Protein AF-A0A8T3U0B7-F1 (afdb_monomer)

Structure (mmCIF, N/CA/C/O backbone):
data_AF-A0A8T3U0B7-F1
#
_entry.id   AF-A0A8T3U0B7-F1
#
loop_
_atom_site.group_PDB
_atom_site.id
_atom_site.type_symbol
_atom_site.label_atom_id
_atom_site.label_alt_id
_atom_site.label_comp_id
_atom_site.label_asym_id
_atom_site.label_entity_id
_atom_site.label_seq_id
_atom_site.pdbx_PDB_ins_code
_atom_site.Cartn_x
_atom_site.Cartn_y
_atom_site.Cartn_z
_atom_site.occupancy
_atom_site.B_iso_or_equiv
_atom_site.auth_seq_id
_atom_site.auth_comp_id
_atom_site.auth_asym_id
_atom_site.auth_atom_id
_atom_site.pdbx_PDB_model_num
ATOM 1 N N . ASP A 1 1 ? -45.257 -11.230 34.948 1.00 48.09 1 ASP A N 1
ATOM 2 C CA . ASP A 1 1 ? -44.405 -11.548 33.792 1.00 48.09 1 ASP A CA 1
ATOM 3 C C . ASP A 1 1 ? -43.518 -10.388 33.415 1.00 48.09 1 ASP A C 1
ATOM 5 O O . ASP A 1 1 ? -43.905 -9.529 32.634 1.00 48.09 1 ASP A O 1
ATOM 9 N N . GLY A 1 2 ? -42.341 -10.334 34.036 1.00 51.19 2 GLY A N 1
ATOM 10 C CA . GLY A 1 2 ? -41.264 -9.461 33.592 1.00 51.19 2 GLY A CA 1
ATOM 11 C C . GLY A 1 2 ? -40.446 -10.214 32.556 1.00 51.19 2 GLY A C 1
ATOM 12 O O . GLY A 1 2 ? -39.603 -11.024 32.925 1.00 51.19 2 GLY A O 1
ATOM 13 N N . ASN A 1 3 ? -40.722 -9.983 31.274 1.00 55.94 3 ASN A N 1
ATOM 14 C CA . ASN A 1 3 ? -39.775 -10.342 30.225 1.00 55.94 3 ASN A CA 1
ATOM 15 C C . ASN A 1 3 ? -38.647 -9.311 30.271 1.00 55.94 3 ASN A C 1
ATOM 17 O O . ASN A 1 3 ? -38.712 -8.281 29.600 1.00 55.94 3 ASN A O 1
ATOM 21 N N . ASP A 1 4 ? -37.653 -9.577 31.114 1.00 63.47 4 ASP A N 1
ATOM 22 C CA . ASP A 1 4 ? -36.378 -8.870 31.090 1.00 63.47 4 ASP A 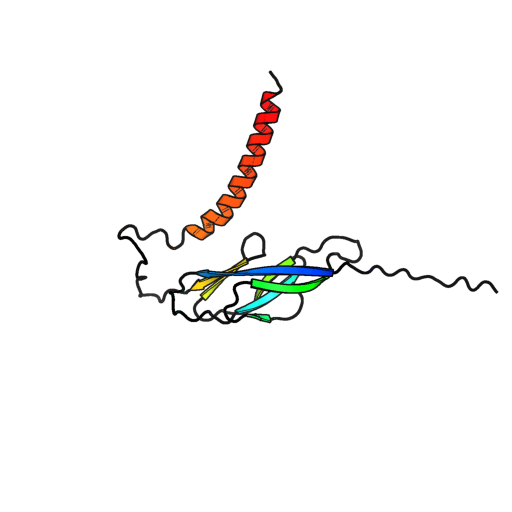CA 1
ATOM 23 C C . ASP A 1 4 ? -35.610 -9.409 29.878 1.00 63.47 4 ASP A C 1
ATOM 25 O O . ASP A 1 4 ? -34.916 -10.424 29.932 1.00 63.47 4 ASP A O 1
ATOM 29 N N . GLY A 1 5 ? -35.919 -8.831 28.715 1.00 64.19 5 GLY A N 1
ATOM 30 C CA . GLY A 1 5 ? -35.296 -9.196 27.454 1.00 64.19 5 GLY A CA 1
ATOM 31 C C . GLY A 1 5 ? -33.806 -8.894 27.524 1.00 64.19 5 GLY A C 1
ATOM 32 O O . GLY A 1 5 ? -33.415 -7.753 27.751 1.00 64.19 5 GLY A O 1
ATOM 33 N N . ASP A 1 6 ? -32.989 -9.920 27.329 1.00 69.12 6 ASP A N 1
ATOM 34 C CA . ASP A 1 6 ? -31.536 -9.814 27.302 1.00 69.12 6 ASP A CA 1
ATOM 35 C C . ASP A 1 6 ? -31.123 -8.957 26.087 1.00 69.12 6 ASP A C 1
ATOM 37 O O . ASP A 1 6 ? -31.199 -9.388 24.932 1.00 69.12 6 ASP A O 1
ATOM 41 N N . TYR A 1 7 ? -30.775 -7.689 26.319 1.00 71.06 7 TYR A N 1
ATOM 42 C CA . TYR A 1 7 ? -30.352 -6.780 25.254 1.00 71.06 7 TYR A CA 1
ATOM 43 C C . TYR A 1 7 ? -28.874 -7.019 24.932 1.00 71.06 7 TYR A C 1
ATOM 45 O O . TYR A 1 7 ? -27.983 -6.514 25.616 1.00 71.06 7 TYR A O 1
ATOM 53 N N . VAL A 1 8 ? -28.593 -7.742 23.845 1.00 74.56 8 VAL A N 1
ATOM 54 C CA . VAL A 1 8 ? -27.225 -7.883 23.324 1.00 74.56 8 VAL A CA 1
ATOM 55 C C . VAL A 1 8 ? -26.860 -6.643 22.506 1.00 74.56 8 VAL A C 1
ATOM 57 O O . VAL A 1 8 ? -27.232 -6.505 21.340 1.00 74.56 8 VAL A O 1
ATOM 60 N N . VAL A 1 9 ? -26.104 -5.724 23.106 1.00 77.56 9 VAL A N 1
ATOM 61 C CA . VAL A 1 9 ? -25.494 -4.602 22.379 1.00 77.56 9 VAL A CA 1
ATOM 62 C C . VAL A 1 9 ? -24.276 -5.121 21.616 1.00 77.56 9 VAL A C 1
ATOM 64 O O . VAL A 1 9 ? -23.287 -5.531 22.219 1.00 77.56 9 VAL A O 1
ATOM 67 N N . THR A 1 10 ? -24.338 -5.098 20.284 1.00 82.88 10 THR A N 1
ATOM 68 C CA . THR A 1 10 ? -23.206 -5.474 19.422 1.00 82.88 10 THR A CA 1
ATOM 69 C C . THR A 1 10 ? -22.511 -4.218 18.913 1.00 82.88 10 THR A C 1
ATOM 71 O O . THR A 1 10 ? -23.150 -3.334 18.342 1.00 82.88 10 THR A O 1
ATOM 74 N N . TYR A 1 11 ? -21.198 -4.132 19.111 1.00 87.56 11 TYR A N 1
ATOM 75 C CA . TYR A 1 11 ? -20.388 -3.053 18.555 1.00 87.56 11 TYR A CA 1
ATOM 76 C C . TYR A 1 11 ? -20.311 -3.149 17.024 1.00 87.56 11 TYR A C 1
ATOM 78 O O . TYR A 1 11 ? -20.084 -4.227 16.475 1.00 87.56 11 TYR A O 1
ATOM 86 N N . VAL A 1 12 ? -20.440 -2.011 16.335 1.00 91.38 12 VAL A N 1
ATOM 87 C CA . VAL A 1 12 ? -20.253 -1.899 14.880 1.00 91.38 12 VAL A CA 1
ATOM 88 C C . VAL A 1 12 ? -19.151 -0.884 14.604 1.00 91.38 12 VAL A C 1
ATOM 90 O O . VAL A 1 12 ? -19.270 0.286 14.971 1.00 91.38 12 VAL A O 1
ATOM 93 N N . SER A 1 13 ? -18.077 -1.319 13.941 1.00 94.31 13 SER A N 1
ATOM 94 C CA . SER A 1 13 ? -16.971 -0.424 13.596 1.00 94.31 13 SER A CA 1
ATOM 95 C C . SER A 1 13 ? -17.417 0.643 12.583 1.00 94.31 13 SER A C 1
ATOM 97 O O . SER A 1 13 ? -18.066 0.311 11.584 1.00 94.31 13 SER A O 1
ATOM 99 N N . PRO A 1 14 ? -17.050 1.926 12.778 1.00 95.81 14 PRO A N 1
ATOM 100 C CA . PRO A 1 14 ? -17.211 2.946 11.750 1.00 95.81 14 PRO A CA 1
ATOM 101 C C . PRO A 1 14 ? -16.474 2.554 10.469 1.00 95.81 14 PRO A C 1
ATOM 103 O O . PRO A 1 14 ? -15.368 2.017 10.522 1.00 95.81 14 PRO A O 1
ATOM 106 N N . LYS A 1 15 ? -17.049 2.886 9.313 1.00 97.38 15 LYS A N 1
ATOM 107 C CA . LYS A 1 15 ? -16.423 2.627 8.013 1.00 97.38 15 LYS A CA 1
ATOM 108 C C . LYS A 1 15 ? -15.574 3.809 7.551 1.00 97.38 15 LYS A C 1
ATOM 110 O O . LYS A 1 15 ? -15.914 4.963 7.813 1.00 97.38 15 LYS A O 1
ATOM 115 N N . ILE A 1 16 ? -14.478 3.518 6.858 1.00 96.94 16 ILE A N 1
ATOM 116 C CA . ILE A 1 16 ? -13.596 4.505 6.229 1.00 96.94 16 ILE A CA 1
ATOM 117 C C . ILE A 1 16 ? -13.260 4.099 4.793 1.00 96.94 16 ILE A C 1
ATOM 119 O O . ILE A 1 16 ? -13.411 2.938 4.411 1.00 96.94 16 ILE A O 1
ATOM 123 N N . ASP A 1 17 ? -12.735 5.062 4.043 1.00 97.56 17 ASP A N 1
ATOM 124 C CA . ASP A 1 17 ? -12.125 4.846 2.737 1.00 97.56 17 ASP A CA 1
ATOM 125 C C . ASP A 1 17 ? -10.605 5.013 2.870 1.00 97.56 17 ASP A C 1
ATOM 127 O O . ASP A 1 17 ? -10.126 6.008 3.422 1.00 97.56 17 ASP A O 1
ATOM 131 N N . ALA A 1 18 ? -9.840 4.033 2.387 1.00 94.25 18 ALA A N 1
ATOM 132 C CA . ALA A 1 18 ? -8.381 4.066 2.392 1.00 94.25 18 ALA A CA 1
ATOM 133 C C . ALA A 1 18 ? -7.841 4.262 0.974 1.00 94.25 18 ALA A C 1
ATOM 135 O O . ALA A 1 18 ? -8.045 3.426 0.092 1.00 94.25 18 ALA A O 1
ATOM 136 N N . THR A 1 19 ? -7.131 5.370 0.779 1.00 93.88 19 THR A N 1
ATOM 137 C CA . THR A 1 19 ? -6.592 5.793 -0.514 1.00 93.88 19 THR A CA 1
ATOM 138 C C . THR A 1 19 ? -5.113 5.437 -0.643 1.00 93.88 19 THR A C 1
ATOM 140 O O . THR A 1 19 ? -4.307 5.799 0.216 1.00 93.88 19 THR A O 1
ATOM 143 N N . PHE A 1 20 ? -4.754 4.780 -1.744 1.00 91.19 20 PHE A N 1
ATOM 144 C CA . PHE A 1 20 ? -3.398 4.339 -2.061 1.00 91.19 20 PHE A CA 1
ATOM 145 C C . PHE A 1 20 ? -2.943 4.895 -3.399 1.00 91.19 20 PHE A C 1
ATOM 147 O O . PHE A 1 20 ? -3.713 4.939 -4.355 1.00 91.19 20 PHE A O 1
ATOM 154 N N . LYS A 1 21 ? -1.673 5.287 -3.480 1.00 91.38 21 LYS A N 1
ATOM 155 C CA . LYS A 1 21 ? -1.090 5.880 -4.688 1.00 91.38 21 LYS A CA 1
ATOM 156 C C . LYS A 1 21 ? -0.272 4.864 -5.466 1.00 91.38 21 LYS A C 1
ATOM 158 O O . LYS A 1 21 ? 0.382 4.008 -4.876 1.00 91.38 21 LYS A O 1
ATOM 163 N N . LEU A 1 22 ? -0.254 5.015 -6.782 1.00 89.19 22 LEU A N 1
ATOM 164 C CA . LEU A 1 22 ? 0.615 4.289 -7.694 1.00 89.19 22 LEU A CA 1
ATOM 165 C C . LEU A 1 22 ? 1.528 5.291 -8.400 1.00 89.19 22 LEU A C 1
ATOM 167 O O . LEU A 1 22 ? 1.076 6.263 -9.005 1.00 89.19 22 LEU A O 1
ATOM 171 N N . VAL A 1 23 ? 2.832 5.057 -8.306 1.00 86.94 23 VAL A N 1
ATOM 172 C CA . VAL A 1 23 ? 3.865 5.882 -8.931 1.00 86.94 23 VAL A CA 1
ATOM 173 C C . VAL A 1 23 ? 4.616 5.028 -9.934 1.00 86.94 23 VAL A C 1
ATOM 175 O O . VAL A 1 23 ? 5.238 4.036 -9.563 1.00 86.94 23 VAL A O 1
ATOM 178 N N . TYR A 1 24 ? 4.598 5.448 -11.194 1.00 83.06 24 TYR A N 1
ATOM 179 C CA . TYR A 1 24 ? 5.296 4.765 -12.274 1.00 83.06 24 TYR A CA 1
ATOM 180 C C . TYR A 1 24 ? 6.571 5.526 -12.649 1.00 83.06 24 TYR A C 1
ATOM 182 O O . TYR A 1 24 ? 6.521 6.712 -12.976 1.00 83.06 24 TYR A O 1
ATOM 190 N N . GLN A 1 25 ? 7.716 4.852 -12.587 1.00 79.25 25 GLN A N 1
ATOM 191 C CA . GLN A 1 25 ? 9.045 5.414 -12.823 1.00 79.25 25 GLN A CA 1
ATOM 192 C C . GLN A 1 25 ? 9.694 4.783 -14.057 1.00 79.25 25 GLN A C 1
ATOM 194 O O . GLN A 1 25 ? 9.580 3.579 -14.292 1.00 79.25 25 GLN A O 1
ATOM 199 N N . GLY A 1 26 ? 10.425 5.595 -14.826 1.00 70.06 26 GLY A N 1
ATOM 200 C CA . GLY A 1 26 ? 11.119 5.135 -16.036 1.00 70.06 26 GLY A CA 1
ATOM 201 C C . GLY A 1 26 ? 10.207 4.918 -17.249 1.00 70.06 26 GLY A C 1
ATOM 202 O O . GLY A 1 26 ? 10.625 4.271 -18.204 1.00 70.06 26 GLY A O 1
ATOM 203 N N . ILE A 1 27 ? 8.983 5.448 -17.201 1.00 65.31 27 ILE A N 1
ATOM 204 C CA . ILE A 1 27 ? 8.012 5.469 -18.302 1.00 65.31 27 ILE A CA 1
ATOM 205 C C . ILE A 1 27 ? 8.227 6.757 -19.116 1.00 65.31 27 ILE A C 1
ATOM 207 O O . ILE A 1 27 ? 8.220 7.851 -18.548 1.00 65.31 27 ILE A O 1
ATOM 211 N N . GLY A 1 28 ? 8.457 6.631 -20.426 1.00 57.62 28 GLY A N 1
ATOM 212 C CA . GLY A 1 28 ? 8.440 7.735 -21.395 1.00 57.62 28 GLY A CA 1
ATOM 213 C C . GLY A 1 28 ? 7.014 8.099 -21.832 1.00 57.62 28 GLY A C 1
ATOM 214 O O . GLY A 1 28 ? 6.078 7.370 -21.538 1.00 57.62 28 GLY A O 1
ATOM 215 N N . GLY A 1 29 ? 6.832 9.224 -22.534 1.00 56.06 29 GLY A N 1
ATOM 216 C CA . GLY A 1 29 ? 5.502 9.797 -22.828 1.00 56.06 29 GLY A CA 1
ATOM 217 C C . GLY A 1 29 ? 4.453 8.823 -23.391 1.00 56.06 29 GLY A C 1
ATOM 218 O O . GLY A 1 29 ? 3.317 8.853 -22.925 1.00 56.06 29 GLY A O 1
ATOM 219 N N . ASP A 1 30 ? 4.854 7.931 -24.304 1.00 60.53 30 ASP A N 1
ATOM 220 C CA . ASP A 1 30 ? 3.965 6.961 -24.972 1.00 60.53 30 ASP A CA 1
ATOM 221 C C . ASP A 1 30 ? 4.075 5.526 -24.418 1.00 60.53 30 ASP A C 1
ATOM 223 O O . ASP A 1 30 ? 3.498 4.595 -24.977 1.00 60.53 30 ASP A O 1
ATOM 227 N N . ASP A 1 31 ? 4.829 5.305 -23.338 1.00 73.75 31 ASP A N 1
ATOM 228 C CA . ASP A 1 31 ? 4.969 3.966 -22.763 1.00 73.75 31 ASP A CA 1
ATOM 229 C C . ASP A 1 31 ? 3.654 3.514 -22.095 1.00 73.75 31 ASP A C 1
ATOM 231 O O . ASP A 1 31 ? 3.068 4.216 -21.261 1.00 73.75 31 ASP A O 1
ATOM 235 N N . GLU A 1 32 ? 3.223 2.290 -22.408 1.00 82.00 32 GLU A N 1
ATOM 236 C CA . GLU A 1 32 ? 2.065 1.669 -21.769 1.00 82.00 32 GLU A CA 1
ATOM 237 C C . GLU A 1 32 ? 2.360 1.363 -20.290 1.00 82.00 32 GLU A C 1
ATOM 239 O O . GLU A 1 32 ? 3.414 0.826 -19.922 1.00 82.00 32 GLU A O 1
ATOM 244 N N . LYS A 1 33 ? 1.410 1.717 -19.418 1.00 88.06 33 LYS A N 1
ATOM 245 C CA . LYS A 1 33 ? 1.502 1.410 -17.989 1.00 88.06 33 LYS A CA 1
ATOM 246 C C . LYS A 1 33 ? 1.174 -0.067 -17.753 1.00 88.06 33 LYS A C 1
ATOM 248 O O . LYS A 1 33 ? 0.267 -0.593 -18.392 1.00 88.06 33 LYS A O 1
ATOM 253 N N . PRO A 1 34 ? 1.873 -0.742 -16.826 1.00 90.25 34 PRO A N 1
ATOM 254 C CA . PRO A 1 34 ? 1.629 -2.150 -16.568 1.00 90.25 34 PRO A CA 1
ATOM 255 C C . PRO A 1 34 ? 0.291 -2.367 -15.856 1.00 90.25 34 PRO A C 1
ATOM 257 O O . PRO A 1 34 ? -0.168 -1.522 -15.082 1.00 90.25 34 PRO A O 1
ATOM 260 N N . LYS A 1 35 ? -0.268 -3.565 -16.037 1.00 94.62 35 LYS A N 1
ATOM 261 C CA . LYS A 1 35 ? -1.296 -4.104 -15.143 1.00 94.62 35 LYS A CA 1
ATOM 262 C C . LYS A 1 35 ? -0.649 -4.573 -13.848 1.00 94.62 35 LYS A C 1
ATOM 264 O O . LYS A 1 35 ? 0.376 -5.254 -13.872 1.00 94.62 35 LYS A O 1
ATOM 269 N N . VAL A 1 36 ? -1.259 -4.223 -12.725 1.00 95.62 36 VAL A N 1
ATOM 270 C CA . VAL A 1 36 ? -0.735 -4.488 -11.386 1.00 95.62 36 VAL A CA 1
ATOM 271 C C . VAL A 1 36 ? -1.852 -5.041 -10.529 1.00 95.62 36 VAL A C 1
ATOM 273 O O . VAL A 1 36 ? -2.907 -4.429 -10.400 1.00 95.62 36 VAL A O 1
ATOM 276 N N . ASN A 1 37 ? -1.609 -6.190 -9.914 1.00 97.69 37 ASN A N 1
ATOM 277 C CA . ASN A 1 37 ? -2.519 -6.756 -8.933 1.00 97.69 37 ASN A CA 1
ATOM 278 C C . ASN A 1 37 ? -2.123 -6.248 -7.549 1.00 97.69 37 ASN A C 1
ATOM 280 O O . ASN A 1 37 ? -0.982 -6.433 -7.126 1.00 97.69 37 ASN A O 1
ATOM 284 N N . ILE A 1 38 ? -3.051 -5.611 -6.846 1.00 97.50 38 ILE A N 1
ATOM 285 C CA . ILE A 1 38 ? -2.848 -5.097 -5.493 1.00 97.50 38 ILE A CA 1
ATOM 286 C C . ILE A 1 38 ? -3.847 -5.717 -4.525 1.00 97.50 38 ILE A C 1
ATOM 288 O O . ILE A 1 38 ? -4.945 -6.117 -4.910 1.00 97.50 38 ILE A O 1
ATOM 292 N N . ARG A 1 39 ? -3.476 -5.773 -3.248 1.00 98.00 39 ARG A N 1
ATOM 293 C CA . ARG A 1 39 ? -4.367 -6.201 -2.168 1.00 98.00 39 ARG A CA 1
ATOM 294 C C . ARG A 1 39 ? -4.187 -5.311 -0.946 1.00 98.00 39 ARG A C 1
ATOM 296 O O . ARG A 1 39 ? -3.084 -4.845 -0.654 1.00 98.00 39 ARG A O 1
ATOM 303 N N . LEU A 1 40 ? -5.285 -5.067 -0.239 1.00 97.94 40 LEU A N 1
ATOM 304 C CA . LEU A 1 40 ? -5.267 -4.349 1.028 1.00 97.94 40 LEU A CA 1
ATOM 305 C C . LEU A 1 40 ? -4.594 -5.224 2.094 1.00 97.94 40 LEU A C 1
ATOM 307 O O . LEU A 1 40 ? -4.774 -6.437 2.149 1.00 97.94 40 LEU A O 1
ATOM 311 N N . THR A 1 41 ? -3.819 -4.611 2.974 1.00 97.31 41 THR A N 1
ATOM 312 C CA . THR A 1 41 ? -3.302 -5.270 4.173 1.00 97.31 41 THR A CA 1
ATOM 313 C C . THR A 1 41 ? -3.886 -4.598 5.401 1.00 97.31 41 THR A C 1
ATOM 315 O O . THR A 1 41 ? -4.024 -3.376 5.451 1.00 97.31 41 THR A O 1
ATOM 318 N N . ARG A 1 42 ? -4.241 -5.398 6.403 1.00 97.44 42 ARG A N 1
ATOM 319 C CA . ARG A 1 42 ? -4.769 -4.958 7.692 1.00 97.44 42 ARG A CA 1
ATOM 320 C C . ARG A 1 42 ? -3.860 -5.490 8.788 1.00 97.44 42 ARG A C 1
ATOM 322 O O . ARG A 1 42 ? -3.672 -6.694 8.919 1.00 97.44 42 ARG A O 1
ATOM 329 N N . ASN A 1 43 ? -3.275 -4.586 9.567 1.00 95.50 43 ASN A N 1
ATOM 330 C CA . ASN A 1 43 ? -2.258 -4.879 10.579 1.00 95.50 43 ASN A CA 1
ATOM 331 C C . ASN A 1 43 ? -1.058 -5.676 10.030 1.00 95.50 43 ASN A C 1
ATOM 333 O O . ASN A 1 43 ? -0.486 -6.504 10.731 1.00 95.50 43 ASN A O 1
ATOM 337 N N . GLY A 1 44 ? -0.675 -5.413 8.776 1.00 92.62 44 GLY A N 1
ATOM 338 C CA . GLY A 1 44 ? 0.440 -6.091 8.105 1.00 92.62 44 GLY A CA 1
ATOM 339 C C . GLY A 1 44 ? 0.114 -7.481 7.553 1.00 92.62 44 GLY A C 1
ATOM 340 O O . GLY A 1 44 ? 1.011 -8.141 7.044 1.00 92.62 44 GLY A O 1
ATOM 341 N N . LEU A 1 45 ? -1.143 -7.921 7.635 1.00 95.69 45 LEU A N 1
ATOM 342 C CA . LEU A 1 45 ? -1.612 -9.174 7.049 1.00 95.69 45 LEU A CA 1
ATOM 343 C C . LEU A 1 45 ? -2.491 -8.894 5.833 1.00 95.69 45 LEU A C 1
ATOM 345 O O . LEU A 1 45 ? -3.224 -7.907 5.820 1.00 95.69 45 LEU A O 1
ATOM 349 N N . ALA A 1 46 ? -2.450 -9.779 4.842 1.00 96.38 46 ALA A N 1
ATOM 350 C CA . ALA A 1 46 ? -3.344 -9.747 3.690 1.00 96.38 46 ALA A CA 1
ATOM 351 C C . ALA A 1 46 ? -4.823 -9.666 4.111 1.00 96.38 46 ALA A C 1
ATOM 353 O O . ALA A 1 46 ? -5.258 -10.374 5.022 1.00 96.38 46 ALA A O 1
ATOM 354 N N . PHE A 1 47 ? -5.597 -8.807 3.448 1.00 96.62 47 PHE A N 1
ATOM 355 C CA . PHE A 1 47 ? -6.999 -8.570 3.768 1.00 96.62 47 PHE A CA 1
ATOM 356 C C . PHE A 1 47 ? -7.818 -8.218 2.518 1.00 96.62 47 PHE A C 1
ATOM 358 O O . PHE A 1 47 ? -7.460 -7.325 1.756 1.00 96.62 47 PHE A O 1
ATOM 365 N N . GLY A 1 48 ? -8.956 -8.891 2.344 1.00 93.62 48 GLY A N 1
ATOM 366 C CA . GLY A 1 48 ? -9.848 -8.681 1.203 1.00 93.62 48 GLY A CA 1
ATOM 367 C C . GLY A 1 48 ? -9.339 -9.289 -0.106 1.00 93.62 48 GLY A C 1
ATOM 368 O O . GLY A 1 48 ? -8.389 -10.079 -0.126 1.00 93.62 48 GLY A O 1
ATOM 369 N N . ASP A 1 49 ? -10.008 -8.913 -1.191 1.00 96.69 49 ASP A N 1
ATOM 370 C CA . ASP A 1 49 ? -9.756 -9.448 -2.525 1.00 96.69 49 ASP A CA 1
ATOM 371 C C . ASP A 1 49 ? -8.582 -8.762 -3.227 1.00 96.69 49 ASP A C 1
ATOM 373 O O . ASP A 1 49 ? -8.172 -7.642 -2.902 1.00 96.69 49 ASP A O 1
ATOM 377 N N . VAL A 1 50 ? -8.043 -9.462 -4.222 1.00 97.81 50 VAL A N 1
ATOM 378 C CA . VAL A 1 50 ? -7.046 -8.911 -5.138 1.00 97.81 50 VAL A CA 1
ATOM 379 C C . VAL A 1 50 ? -7.755 -8.060 -6.184 1.00 97.81 50 VAL A C 1
ATOM 381 O O . VAL A 1 50 ? -8.722 -8.498 -6.802 1.00 97.81 50 VAL A O 1
ATOM 384 N N . VAL A 1 51 ? -7.237 -6.859 -6.409 1.00 97.25 51 VAL A N 1
ATOM 385 C CA . VAL A 1 51 ? -7.743 -5.908 -7.397 1.00 97.25 51 VAL A CA 1
ATOM 386 C C . VAL A 1 51 ? -6.687 -5.691 -8.468 1.00 97.25 51 VAL A C 1
ATOM 388 O O . VAL A 1 51 ? -5.528 -5.427 -8.152 1.00 97.25 51 VAL A O 1
ATOM 391 N N . THR A 1 52 ? -7.083 -5.752 -9.736 1.00 97.06 52 THR A N 1
ATOM 392 C CA . THR A 1 52 ? -6.214 -5.376 -10.854 1.00 97.06 52 THR A CA 1
ATOM 393 C C . THR A 1 52 ? -6.392 -3.901 -11.191 1.00 97.06 52 THR A C 1
ATOM 395 O O . THR A 1 52 ? -7.493 -3.455 -11.502 1.00 97.06 52 THR A O 1
ATOM 398 N N . VAL A 1 53 ? -5.286 -3.169 -11.168 1.00 95.19 53 VAL A N 1
ATOM 399 C CA . VAL A 1 53 ? -5.153 -1.770 -11.578 1.00 95.19 53 VAL A CA 1
ATOM 400 C C . VAL A 1 53 ? -4.417 -1.751 -12.918 1.00 95.19 53 VAL A C 1
ATOM 402 O O . VAL A 1 53 ? -3.458 -2.497 -13.115 1.00 95.19 53 VAL A O 1
ATOM 405 N N . ASN A 1 54 ? -4.877 -0.944 -13.865 1.00 93.00 54 ASN A N 1
ATOM 406 C CA . ASN A 1 54 ? -4.350 -0.824 -15.217 1.00 93.00 54 ASN A CA 1
ATOM 407 C C . ASN A 1 54 ? -4.027 0.638 -15.565 1.00 93.00 54 ASN A C 1
ATOM 409 O O . ASN A 1 54 ? -4.713 1.288 -16.356 1.00 93.00 54 ASN A O 1
ATOM 413 N N . GLY A 1 55 ? -2.941 1.146 -14.985 1.00 86.50 55 GLY A N 1
ATOM 414 C CA . GLY A 1 55 ? -2.417 2.471 -15.300 1.00 86.50 55 GLY A CA 1
ATOM 415 C C . GLY A 1 55 ? -3.018 3.632 -14.508 1.00 86.50 55 GLY A C 1
ATOM 416 O O . GLY A 1 55 ? -2.613 4.778 -14.721 1.00 86.50 55 GLY A O 1
ATOM 417 N N . GLU A 1 56 ? -3.918 3.370 -13.564 1.00 92.19 56 GLU A N 1
ATOM 418 C CA . GLU A 1 56 ? -4.378 4.363 -12.602 1.00 92.19 56 GLU A CA 1
ATOM 419 C C . GLU A 1 56 ? -3.242 4.768 -11.652 1.00 92.19 56 GLU A C 1
ATOM 421 O O . GLU A 1 56 ? -2.366 3.971 -11.306 1.00 92.19 56 GLU A O 1
ATOM 426 N N . TYR A 1 57 ? -3.269 6.030 -11.219 1.00 89.44 57 TYR A N 1
ATOM 427 C CA . TYR A 1 57 ? -2.314 6.604 -10.263 1.00 89.44 57 TYR A CA 1
ATOM 428 C C . TYR A 1 57 ? -2.792 6.514 -8.810 1.00 89.44 57 TYR A C 1
ATOM 430 O O . TYR A 1 57 ? -2.048 6.843 -7.887 1.00 89.44 57 TYR A O 1
ATOM 438 N N . GLU A 1 58 ? -4.038 6.108 -8.595 1.00 92.44 58 GLU A N 1
ATOM 439 C CA . GLU A 1 58 ? -4.661 6.052 -7.282 1.00 92.44 58 GLU A CA 1
ATOM 440 C C . GLU A 1 58 ? -5.734 4.964 -7.262 1.00 92.44 58 GLU A C 1
ATOM 442 O O . GLU A 1 58 ? -6.430 4.751 -8.254 1.00 92.44 58 GLU A O 1
ATOM 447 N N . TYR A 1 59 ? -5.868 4.288 -6.124 1.00 96.62 59 TYR A N 1
ATOM 448 C CA . TYR A 1 59 ? -6.929 3.324 -5.869 1.00 96.62 59 TYR A CA 1
ATOM 449 C C . TYR A 1 59 ? -7.478 3.499 -4.450 1.00 96.62 59 TYR A C 1
ATOM 451 O O . TYR A 1 59 ? -6.721 3.751 -3.510 1.00 96.62 59 TYR A O 1
ATOM 459 N N . ILE A 1 60 ? -8.797 3.362 -4.286 1.00 97.25 60 ILE A N 1
ATOM 460 C CA . ILE A 1 60 ? -9.485 3.574 -3.007 1.00 97.25 60 ILE A CA 1
ATOM 461 C C . ILE A 1 60 ? -10.201 2.290 -2.590 1.00 97.25 60 ILE A C 1
ATOM 463 O O . ILE A 1 60 ? -11.142 1.853 -3.252 1.00 97.25 60 ILE A O 1
ATOM 467 N N . PHE A 1 61 ? -9.806 1.727 -1.448 1.00 97.38 61 PHE A N 1
ATOM 468 C CA . PHE A 1 61 ? -10.563 0.670 -0.779 1.00 97.38 61 PHE A CA 1
ATOM 469 C C . PHE A 1 61 ? -11.641 1.310 0.091 1.00 97.38 61 PHE A C 1
ATOM 471 O O . PHE A 1 61 ? -11.335 1.920 1.117 1.00 97.38 61 PHE A O 1
ATOM 478 N N . LYS A 1 62 ? -12.896 1.197 -0.343 1.00 96.94 62 LYS A N 1
ATOM 479 C CA . LYS A 1 62 ? -14.035 1.843 0.312 1.00 96.94 62 LYS A CA 1
ATOM 480 C C . LYS A 1 62 ? -14.688 0.958 1.362 1.00 96.94 62 LYS A C 1
ATOM 482 O O . LYS A 1 62 ? -14.696 -0.264 1.230 1.00 96.94 62 LYS A O 1
ATOM 487 N N . GLY A 1 63 ? -15.306 1.589 2.356 1.00 96.69 63 GLY A N 1
ATOM 488 C CA . GLY A 1 63 ? -16.209 0.906 3.285 1.00 96.69 63 GLY A CA 1
ATOM 489 C C . GLY A 1 63 ? -15.538 -0.137 4.187 1.00 96.69 63 GLY A C 1
ATOM 490 O O . GLY A 1 63 ? -16.186 -1.103 4.597 1.00 96.69 63 GLY A O 1
ATOM 491 N N . ILE A 1 64 ? -14.253 0.039 4.499 1.00 96.75 64 ILE A N 1
ATOM 492 C CA . ILE A 1 64 ? -13.506 -0.869 5.380 1.00 96.75 64 ILE A CA 1
ATOM 493 C C . ILE A 1 64 ? -13.663 -0.451 6.845 1.00 96.75 64 ILE A C 1
ATOM 495 O O . ILE A 1 64 ? -13.868 0.725 7.141 1.00 96.75 64 ILE A O 1
ATOM 499 N N . ASP A 1 65 ? -13.584 -1.411 7.765 1.00 97.69 65 ASP A N 1
ATOM 500 C CA . ASP A 1 65 ? -13.682 -1.137 9.204 1.00 97.69 65 ASP A CA 1
ATOM 501 C C . ASP A 1 65 ? -12.546 -0.233 9.687 1.00 97.69 65 ASP A C 1
ATOM 503 O O . ASP A 1 65 ? -11.398 -0.378 9.288 1.00 97.69 65 ASP A O 1
ATOM 507 N N . LYS A 1 66 ? -12.830 0.705 10.583 1.00 97.12 66 LYS A N 1
ATOM 508 C CA . LYS A 1 66 ? -11.798 1.584 11.147 1.00 97.12 66 LYS A CA 1
ATOM 509 C C . LYS A 1 66 ? -11.070 0.940 12.327 1.00 97.12 66 LYS A C 1
ATOM 511 O O . LYS A 1 66 ? -9.899 1.233 12.577 1.00 97.12 66 LYS A O 1
ATOM 516 N N . THR A 1 67 ? -11.775 0.101 13.071 1.00 96.25 67 THR A N 1
ATOM 517 C CA . THR A 1 67 ? -11.391 -0.417 14.387 1.00 96.25 67 THR A CA 1
ATOM 518 C C . THR A 1 67 ? -11.776 -1.882 14.538 1.00 96.25 67 THR A C 1
ATOM 520 O O . THR A 1 67 ? -12.694 -2.358 13.875 1.00 96.25 67 THR A O 1
ATOM 523 N N . ASP A 1 68 ? -11.098 -2.586 15.440 1.00 93.62 68 ASP A N 1
ATOM 524 C CA . ASP A 1 68 ? -11.565 -3.885 15.920 1.00 93.62 68 ASP A CA 1
ATOM 525 C C . ASP A 1 68 ? -12.711 -3.753 16.943 1.00 93.62 68 ASP A C 1
ATOM 527 O O . ASP A 1 68 ? -13.140 -2.655 17.301 1.00 93.62 68 ASP A O 1
ATOM 531 N N . GLU A 1 69 ? -13.196 -4.895 17.430 1.00 90.75 69 GLU A N 1
ATOM 532 C CA . GLU A 1 69 ? -14.263 -5.006 18.438 1.00 90.75 69 GLU A CA 1
ATOM 533 C C . GLU A 1 69 ? -13.920 -4.341 19.781 1.00 90.75 69 GLU A C 1
ATOM 535 O O . GLU A 1 69 ? -14.802 -4.112 20.603 1.00 90.75 69 GLU A O 1
ATOM 540 N N . LYS A 1 70 ? -12.640 -4.030 20.018 1.00 91.12 70 LYS A N 1
ATOM 541 C CA . LYS A 1 70 ? -12.135 -3.355 21.221 1.00 91.12 70 LYS A CA 1
ATOM 542 C C . LYS A 1 70 ? -11.813 -1.886 20.949 1.00 91.12 70 LYS A C 1
ATOM 544 O O . LYS A 1 70 ? -11.023 -1.287 21.677 1.00 91.12 70 LYS A O 1
ATOM 549 N N . GLU A 1 71 ? -12.375 -1.327 19.878 1.00 91.31 71 GLU A N 1
ATOM 550 C CA . GLU A 1 71 ? -12.185 0.055 19.430 1.00 91.31 71 GLU A CA 1
ATOM 551 C C . GLU A 1 71 ? -10.735 0.415 19.063 1.00 91.31 71 GLU A C 1
ATOM 553 O O . GLU A 1 71 ? -10.381 1.590 18.917 1.00 91.31 71 GLU A O 1
ATOM 558 N N . LYS A 1 72 ? -9.865 -0.578 18.852 1.00 95.06 72 LYS A N 1
ATOM 559 C CA . LYS A 1 72 ? -8.479 -0.327 18.460 1.00 95.06 72 LYS A CA 1
ATOM 560 C C . LYS A 1 72 ? -8.393 -0.111 16.957 1.00 95.06 72 LYS A C 1
ATOM 562 O O . LYS A 1 72 ? -8.821 -0.949 16.170 1.00 95.06 72 LYS A O 1
ATOM 567 N N . LEU A 1 73 ? -7.773 1.000 16.558 1.00 95.88 73 LEU A N 1
ATOM 568 C CA . LEU A 1 73 ? -7.580 1.361 15.152 1.00 95.88 73 LEU A CA 1
ATOM 569 C C . LEU A 1 73 ? -6.797 0.293 14.382 1.00 95.88 73 LEU A C 1
ATOM 571 O O . LEU A 1 73 ? -5.717 -0.133 14.806 1.00 95.88 73 LEU A O 1
ATOM 575 N N . TYR A 1 74 ? -7.309 -0.068 13.207 1.00 96.81 74 TYR A N 1
ATOM 576 C CA . TYR A 1 74 ? -6.573 -0.873 12.244 1.00 96.81 74 TYR A CA 1
ATOM 577 C C . TYR A 1 74 ? -5.484 -0.051 11.555 1.00 96.81 74 TYR A C 1
ATOM 579 O O . TYR A 1 74 ? -5.667 1.122 11.223 1.00 96.81 74 TYR A O 1
ATOM 587 N N . LYS A 1 75 ? -4.339 -0.691 11.296 1.00 96.19 75 LYS A N 1
ATOM 588 C CA . LYS A 1 75 ? -3.298 -0.143 10.425 1.00 96.19 75 LYS A CA 1
ATOM 589 C C . LYS A 1 75 ? -3.450 -0.734 9.030 1.00 96.19 75 LYS A C 1
ATOM 591 O O . LYS A 1 75 ? -3.212 -1.926 8.850 1.00 96.19 75 LYS A O 1
ATOM 596 N N . TYR A 1 76 ? -3.800 0.103 8.065 1.00 96.25 76 TYR A N 1
ATOM 597 C CA . TYR A 1 76 ? -3.914 -0.300 6.669 1.00 96.25 76 TYR A CA 1
ATOM 598 C C . TYR A 1 76 ? -2.627 -0.044 5.886 1.00 96.25 76 TYR A C 1
ATOM 600 O O . TYR A 1 76 ? -1.853 0.852 6.220 1.00 96.25 76 TYR A O 1
ATOM 608 N N . GLY A 1 77 ? -2.410 -0.865 4.866 1.00 95.75 77 GLY A N 1
ATOM 609 C CA . GLY A 1 77 ? -1.335 -0.742 3.888 1.00 95.75 77 GLY A CA 1
ATOM 610 C C . GLY A 1 77 ? -1.735 -1.441 2.592 1.00 95.75 77 GLY A C 1
ATOM 611 O O . GLY A 1 77 ? -2.779 -2.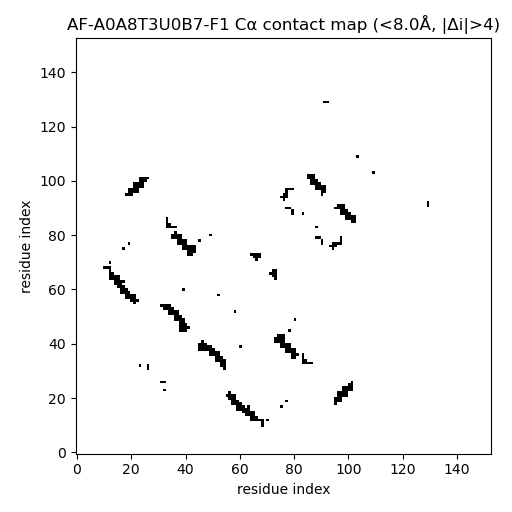086 2.541 1.00 95.75 77 GLY A O 1
ATOM 612 N N . VAL A 1 78 ? -0.894 -1.394 1.569 1.00 96.44 78 VAL A N 1
ATOM 613 C CA . VAL A 1 78 ? -1.112 -2.126 0.313 1.00 96.44 78 VAL A CA 1
ATOM 614 C C . VAL A 1 78 ? 0.063 -3.048 0.021 1.00 96.44 78 VAL A C 1
ATOM 616 O O . VAL A 1 78 ? 1.207 -2.738 0.350 1.00 96.44 78 VAL A O 1
ATOM 619 N N . GLU A 1 79 ? -0.220 -4.182 -0.606 1.00 95.25 79 GLU A N 1
ATOM 620 C CA . GLU A 1 79 ? 0.791 -5.068 -1.173 1.00 95.25 79 GLU A CA 1
ATOM 621 C C . GLU A 1 79 ? 0.537 -5.300 -2.663 1.00 95.25 79 GLU A C 1
ATOM 623 O O . GLU A 1 79 ? -0.599 -5.213 -3.135 1.00 95.25 79 GLU A O 1
ATOM 628 N N . VAL A 1 80 ? 1.607 -5.609 -3.395 1.00 95.69 80 VAL A N 1
ATOM 629 C CA . VAL A 1 80 ? 1.534 -6.060 -4.788 1.00 95.69 80 VAL A CA 1
ATOM 630 C C . VAL A 1 80 ? 1.523 -7.582 -4.799 1.00 95.69 80 VAL A C 1
ATOM 632 O O . VAL A 1 80 ? 2.338 -8.222 -4.136 1.00 95.69 80 VAL A O 1
ATOM 635 N N . VAL A 1 81 ? 0.586 -8.157 -5.544 1.00 97.06 81 VAL A N 1
ATOM 636 C CA . VAL A 1 81 ? 0.367 -9.598 -5.619 1.00 97.06 81 VAL A CA 1
ATOM 637 C C . VAL A 1 81 ? 0.913 -10.126 -6.940 1.00 97.06 81 VAL A C 1
ATOM 639 O O . VAL A 1 81 ? 0.389 -9.826 -8.010 1.00 97.06 81 VAL A O 1
ATOM 642 N N . GLY A 1 82 ? 1.945 -10.962 -6.856 1.00 93.06 82 GLY A N 1
ATOM 643 C CA . GLY A 1 82 ? 2.606 -11.541 -8.024 1.00 93.06 82 GLY A CA 1
ATOM 644 C C . GLY A 1 82 ? 3.596 -10.589 -8.698 1.00 93.06 82 GLY A C 1
ATOM 645 O O . GLY A 1 82 ? 3.942 -9.532 -8.172 1.00 93.06 82 GLY A O 1
ATOM 646 N N . GLU A 1 83 ? 4.093 -11.003 -9.861 1.00 91.62 83 GLU A N 1
ATOM 647 C CA . GLU A 1 83 ? 5.044 -10.211 -10.638 1.00 91.62 83 GLU A CA 1
ATOM 648 C C . GLU A 1 83 ? 4.336 -9.165 -11.502 1.00 91.62 83 GLU A C 1
ATOM 650 O O . GLU A 1 83 ? 3.287 -9.425 -12.091 1.00 91.62 83 GLU A O 1
ATOM 655 N N . VAL A 1 84 ? 4.957 -7.991 -11.634 1.00 90.62 84 VAL A N 1
ATOM 656 C CA . VAL A 1 84 ? 4.541 -6.966 -12.594 1.00 90.62 84 VAL A CA 1
ATOM 657 C C . VAL A 1 84 ? 5.455 -7.054 -13.809 1.00 90.62 84 VAL A C 1
ATOM 659 O O . VAL A 1 84 ? 6.662 -6.814 -13.719 1.00 90.62 84 VAL A O 1
ATOM 662 N N . THR A 1 85 ? 4.895 -7.424 -14.957 1.00 86.88 85 THR A N 1
ATOM 663 C CA . THR A 1 85 ? 5.666 -7.643 -16.185 1.00 86.88 85 THR A CA 1
ATOM 664 C C . THR A 1 85 ? 6.465 -6.398 -16.563 1.00 86.88 85 THR A C 1
ATOM 666 O O . THR A 1 85 ? 5.893 -5.349 -16.831 1.00 86.88 85 THR A O 1
ATOM 669 N N . GLY A 1 86 ? 7.795 -6.521 -16.598 1.00 81.94 86 GLY A N 1
ATOM 670 C CA . GLY A 1 86 ? 8.693 -5.430 -16.989 1.00 81.94 86 GLY A CA 1
ATOM 671 C C . GLY A 1 86 ? 8.945 -4.369 -15.914 1.00 81.94 86 GLY A C 1
ATOM 672 O O . GLY A 1 8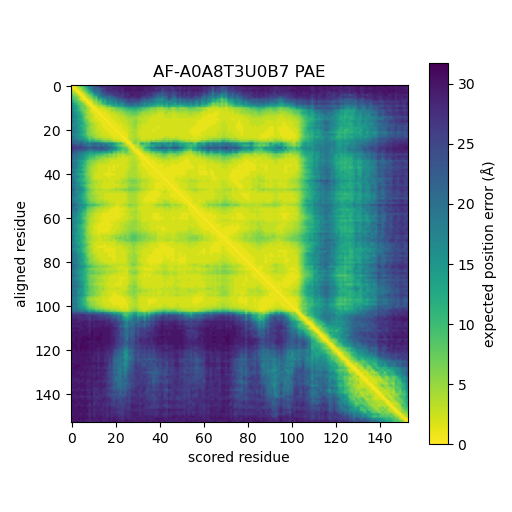6 ? 9.597 -3.375 -16.220 1.00 81.94 86 GLY A O 1
ATOM 673 N N . TYR A 1 87 ? 8.487 -4.563 -14.671 1.00 85.12 87 TYR A N 1
ATOM 674 C CA . TYR A 1 87 ? 8.695 -3.614 -13.572 1.00 85.12 87 TYR A CA 1
ATOM 675 C C . TYR A 1 87 ? 9.174 -4.312 -12.294 1.00 85.12 87 TYR A C 1
ATOM 677 O O .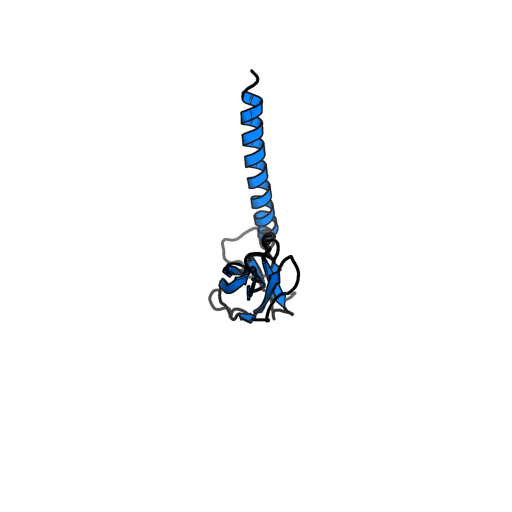 TYR A 1 87 ? 8.875 -5.480 -12.045 1.00 85.12 87 TYR A O 1
ATOM 685 N N . ASP A 1 88 ? 9.926 -3.578 -11.481 1.00 84.38 88 ASP A N 1
ATOM 686 C CA . ASP A 1 88 ? 10.147 -3.876 -10.070 1.00 84.38 88 ASP A CA 1
ATOM 687 C C . ASP A 1 88 ? 9.128 -3.095 -9.239 1.00 84.38 88 ASP A C 1
ATOM 689 O O . ASP A 1 88 ? 8.949 -1.891 -9.430 1.00 84.38 88 ASP A O 1
ATOM 693 N N . ALA A 1 89 ? 8.451 -3.785 -8.324 1.00 85.44 89 ALA A N 1
ATOM 694 C CA . ALA A 1 89 ? 7.441 -3.201 -7.455 1.00 85.44 89 ALA A CA 1
ATOM 695 C C . ALA A 1 89 ? 7.975 -3.062 -6.026 1.00 85.44 89 ALA A C 1
ATOM 697 O O . ALA A 1 89 ? 8.525 -4.006 -5.461 1.00 85.44 89 ALA A O 1
ATOM 698 N N . THR A 1 90 ? 7.783 -1.892 -5.422 1.00 86.25 90 THR A N 1
ATOM 699 C CA . THR A 1 90 ? 8.133 -1.629 -4.020 1.00 86.25 90 THR A CA 1
AT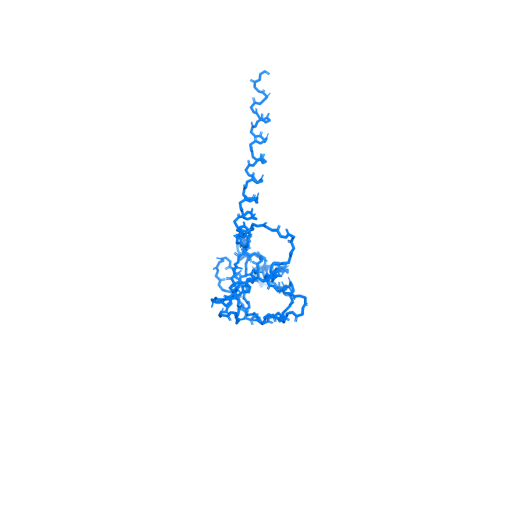OM 700 C C . THR A 1 90 ? 7.013 -0.868 -3.318 1.00 86.25 90 THR A C 1
ATOM 702 O O . THR A 1 90 ? 6.266 -0.124 -3.950 1.00 86.25 90 THR A O 1
ATOM 705 N N . ILE A 1 91 ? 6.888 -1.060 -2.004 1.00 84.25 91 ILE A N 1
ATOM 706 C CA . ILE A 1 91 ? 5.930 -0.332 -1.165 1.00 84.25 91 ILE A CA 1
ATOM 707 C C . ILE A 1 91 ? 6.688 0.732 -0.369 1.00 84.25 91 ILE A C 1
ATOM 709 O O . ILE A 1 91 ? 7.759 0.464 0.183 1.00 84.25 91 ILE A O 1
ATOM 713 N N . SER A 1 92 ? 6.149 1.948 -0.314 1.00 81.75 92 SER A N 1
ATOM 714 C CA . SER A 1 92 ? 6.705 3.036 0.492 1.00 81.75 92 SER A CA 1
ATOM 715 C C . SER A 1 92 ? 6.730 2.691 1.984 1.00 81.75 92 SER A C 1
ATOM 717 O O . SER A 1 92 ? 5.946 1.888 2.484 1.00 81.75 92 SER A O 1
ATOM 719 N N . ALA A 1 93 ? 7.613 3.348 2.740 1.00 78.75 93 ALA A N 1
ATOM 720 C CA . ALA A 1 93 ? 7.775 3.080 4.172 1.00 78.75 93 ALA A CA 1
ATOM 721 C C . ALA A 1 93 ? 6.510 3.353 5.014 1.00 78.75 93 ALA A C 1
ATOM 723 O O . ALA A 1 93 ? 6.362 2.792 6.099 1.00 78.75 93 ALA A O 1
ATOM 724 N N . ASP A 1 94 ? 5.611 4.220 4.539 1.00 80.38 94 ASP A N 1
ATOM 725 C CA . ASP A 1 94 ? 4.315 4.489 5.171 1.00 80.38 94 A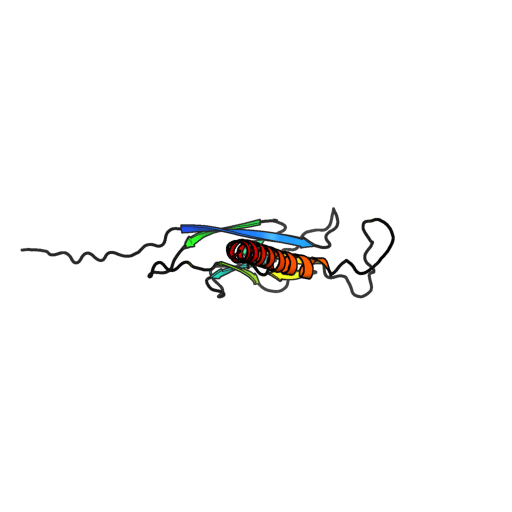SP A CA 1
ATOM 726 C C . ASP A 1 94 ? 3.225 3.469 4.794 1.00 80.38 94 ASP A C 1
ATOM 728 O O . ASP A 1 94 ? 2.171 3.469 5.421 1.00 80.38 94 ASP A O 1
ATOM 732 N N . GLY A 1 95 ? 3.491 2.574 3.834 1.00 84.25 95 GLY A N 1
ATOM 733 C CA . GLY A 1 95 ? 2.571 1.528 3.390 1.00 84.25 95 GLY A CA 1
ATOM 734 C C . GLY A 1 95 ? 1.499 1.988 2.401 1.00 84.25 95 GLY A C 1
ATOM 735 O O . GLY A 1 95 ? 0.655 1.175 2.036 1.00 84.25 95 GLY A O 1
ATOM 736 N N . ASN A 1 96 ? 1.521 3.257 1.971 1.00 87.12 96 ASN A N 1
ATOM 737 C CA . ASN A 1 96 ? 0.406 3.877 1.246 1.00 87.12 96 ASN A CA 1
ATOM 738 C C . ASN A 1 96 ? 0.671 4.130 -0.248 1.00 87.12 96 ASN A C 1
ATOM 740 O O . ASN A 1 96 ? -0.217 4.591 -0.966 1.00 87.12 96 ASN A O 1
ATOM 744 N N . THR A 1 97 ? 1.887 3.865 -0.726 1.00 86.88 97 THR A N 1
ATOM 745 C CA . THR A 1 97 ? 2.275 4.089 -2.123 1.00 86.88 97 THR A CA 1
ATOM 746 C C . THR A 1 97 ? 2.942 2.849 -2.702 1.00 86.88 97 THR A C 1
ATOM 748 O O . THR A 1 97 ? 3.927 2.351 -2.158 1.00 86.88 97 THR A O 1
ATOM 751 N N . VAL A 1 98 ? 2.432 2.395 -3.843 1.00 89.69 98 VAL A N 1
ATOM 752 C CA . VAL A 1 98 ? 3.080 1.414 -4.713 1.00 89.69 98 VAL A CA 1
ATOM 753 C C . VAL A 1 98 ? 3.983 2.162 -5.689 1.00 89.69 98 VAL A C 1
ATOM 755 O O . VAL A 1 98 ? 3.533 3.059 -6.400 1.00 89.69 98 VAL A O 1
ATOM 758 N N . ILE A 1 99 ? 5.262 1.805 -5.730 1.00 86.19 99 ILE A N 1
ATOM 759 C CA . ILE A 1 99 ? 6.259 2.380 -6.636 1.00 86.19 99 ILE A CA 1
ATOM 760 C C . ILE A 1 99 ? 6.672 1.295 -7.628 1.00 86.19 99 ILE A C 1
ATOM 762 O O . ILE A 1 99 ? 7.176 0.245 -7.229 1.00 86.19 99 ILE A O 1
ATOM 766 N N . LEU A 1 100 ? 6.452 1.563 -8.911 1.00 85.56 100 LEU A N 1
ATOM 767 C CA . LEU A 1 100 ? 6.726 0.660 -10.023 1.00 85.56 100 LEU A CA 1
ATOM 768 C C . LEU A 1 100 ? 7.847 1.243 -10.868 1.00 85.56 100 LEU A C 1
ATOM 770 O O . LEU A 1 100 ? 7.675 2.285 -11.500 1.00 85.56 100 LEU A O 1
ATOM 774 N N . THR A 1 101 ? 8.979 0.556 -10.911 1.00 83.25 101 THR A N 1
ATOM 775 C CA . THR A 1 101 ? 10.169 1.001 -11.639 1.00 83.25 101 THR A CA 1
ATOM 776 C C . THR A 1 101 ? 10.401 0.099 -12.837 1.00 83.25 101 THR A C 1
ATOM 778 O O . THR A 1 101 ? 10.563 -1.107 -12.670 1.00 83.25 101 THR A O 1
ATOM 781 N N . LYS A 1 102 ? 10.406 0.663 -14.050 1.00 80.94 102 LYS A N 1
ATOM 782 C CA . LYS A 1 102 ? 10.619 -0.107 -15.284 1.00 80.94 102 LYS A CA 1
ATOM 783 C C . LYS A 1 102 ? 11.970 -0.829 -15.221 1.00 80.94 102 LYS A C 1
ATOM 785 O O . LYS A 1 102 ? 13.007 -0.197 -15.009 1.00 80.94 102 LYS A O 1
ATOM 790 N N . LYS A 1 103 ? 11.964 -2.149 -15.414 1.00 75.94 103 LYS A N 1
ATOM 791 C CA . LYS A 1 103 ? 13.177 -2.966 -15.516 1.00 75.94 103 LYS A CA 1
ATOM 792 C C . LYS A 1 103 ? 13.913 -2.561 -16.785 1.00 75.94 103 LYS A C 1
ATOM 794 O O . LYS A 1 103 ? 13.366 -2.618 -17.884 1.00 75.94 103 LYS A O 1
ATOM 799 N N . ILE A 1 104 ? 15.162 -2.146 -16.632 1.00 66.81 104 ILE A N 1
ATOM 800 C CA . ILE A 1 104 ? 16.023 -1.824 -17.767 1.00 66.81 104 ILE A CA 1
ATOM 801 C C . ILE A 1 104 ? 16.583 -3.147 -18.285 1.00 66.81 104 ILE A C 1
ATOM 803 O O . ILE A 1 104 ? 17.156 -3.922 -17.517 1.00 66.81 104 ILE A O 1
ATOM 807 N N . GLU A 1 105 ? 16.415 -3.426 -19.577 1.00 54.31 105 GLU A N 1
ATOM 808 C CA . GLU A 1 105 ? 17.034 -4.596 -20.201 1.00 54.31 105 GLU A CA 1
ATOM 809 C C . GLU A 1 105 ? 18.557 -4.551 -19.989 1.00 54.31 105 GLU A C 1
ATOM 811 O O . GLU A 1 105 ? 19.208 -3.549 -20.304 1.00 54.31 105 GLU A O 1
ATOM 816 N N . LYS A 1 106 ? 19.138 -5.637 -19.455 1.00 39.62 106 LYS A N 1
ATOM 817 C CA . LYS A 1 106 ? 20.596 -5.806 -19.337 1.00 39.62 106 LYS A CA 1
ATOM 818 C C . LYS A 1 106 ? 21.229 -5.576 -20.716 1.00 39.62 106 LYS A C 1
ATOM 820 O O . LYS A 1 106 ? 21.108 -6.422 -21.593 1.00 39.62 106 LYS A O 1
ATOM 825 N N . GLY A 1 107 ? 21.892 -4.433 -20.893 1.00 42.53 107 GLY A N 1
ATOM 826 C CA . GLY A 1 107 ? 22.573 -4.059 -22.139 1.00 42.53 107 GLY A CA 1
ATOM 827 C C . GLY A 1 107 ? 22.002 -2.839 -22.874 1.00 42.53 107 GLY A C 1
ATOM 828 O O . GLY A 1 107 ? 22.661 -2.351 -23.788 1.00 42.53 107 GLY A O 1
ATOM 829 N N . LYS A 1 108 ? 20.847 -2.286 -22.472 1.00 37.81 108 LYS A N 1
ATOM 830 C CA . LYS A 1 108 ? 20.354 -0.995 -22.986 1.00 37.81 108 LYS A CA 1
ATOM 831 C C . LYS A 1 108 ? 20.705 0.134 -22.017 1.00 37.81 108 LYS A C 1
ATOM 833 O O . LYS A 1 108 ? 20.156 0.243 -20.926 1.00 37.81 108 LYS A O 1
ATOM 838 N N . ILE A 1 109 ? 21.640 0.986 -22.428 1.00 40.09 109 ILE A N 1
ATOM 839 C CA . ILE A 1 109 ? 21.935 2.267 -21.773 1.00 40.09 109 ILE A CA 1
ATOM 840 C C . ILE A 1 109 ? 20.687 3.156 -21.897 1.00 40.09 109 ILE A C 1
ATOM 842 O O . ILE A 1 109 ? 20.164 3.320 -22.998 1.00 40.09 109 ILE A O 1
ATOM 846 N N . LEU A 1 110 ? 20.193 3.713 -20.788 1.00 45.72 110 LEU A N 1
ATOM 847 C CA . LEU A 1 110 ? 19.031 4.609 -20.796 1.00 45.72 110 LEU A CA 1
ATOM 848 C C . LEU A 1 110 ? 19.297 5.848 -21.679 1.00 45.72 110 LEU A C 1
ATOM 850 O O . LEU A 1 110 ? 20.315 6.516 -21.460 1.00 45.72 110 LEU A O 1
ATOM 854 N N . PRO A 1 111 ? 18.394 6.231 -22.606 1.00 38.22 111 PRO A N 1
ATOM 855 C CA . PRO A 1 111 ? 18.417 7.561 -23.191 1.00 38.22 111 PRO A CA 1
ATOM 856 C C . PRO A 1 111 ? 18.043 8.557 -22.095 1.00 38.22 111 PRO A C 1
ATOM 858 O O . PRO A 1 111 ? 16.910 8.679 -21.640 1.00 38.22 111 PRO A O 1
ATOM 861 N N . TYR A 1 112 ? 19.073 9.233 -21.629 1.00 38.81 112 TYR A N 1
ATOM 862 C CA . TYR A 1 112 ? 19.015 10.361 -20.733 1.00 38.81 112 TYR A CA 1
ATOM 863 C C . TYR A 1 112 ? 18.016 11.433 -21.218 1.00 38.81 112 TYR A C 1
ATOM 865 O O . TYR A 1 112 ? 18.244 12.068 -22.247 1.00 38.81 112 TYR A O 1
ATOM 873 N N . ALA A 1 113 ? 16.946 11.686 -20.460 1.00 43.28 113 ALA A N 1
ATOM 874 C CA . ALA A 1 113 ? 16.053 12.825 -20.688 1.00 43.28 113 ALA A CA 1
ATOM 875 C C . ALA A 1 113 ? 16.541 14.085 -19.929 1.00 43.28 113 ALA A C 1
ATOM 877 O O . ALA A 1 113 ? 15.875 14.573 -19.021 1.00 43.28 113 ALA A O 1
ATOM 878 N N . GLY A 1 114 ? 17.718 14.587 -20.347 1.00 33.03 114 GLY A N 1
ATOM 879 C CA . GLY A 1 114 ? 18.203 15.985 -20.226 1.00 33.03 114 GLY A CA 1
ATOM 880 C C . GLY A 1 114 ? 19.033 16.390 -18.988 1.00 33.03 114 GLY A C 1
ATOM 881 O O . GLY A 1 114 ? 18.829 15.799 -17.929 1.00 33.03 114 GLY A O 1
ATOM 882 N N . PRO A 1 115 ? 19.924 17.427 -19.053 1.00 35.59 115 PRO A N 1
ATOM 883 C CA . PRO A 1 115 ? 20.930 17.859 -20.057 1.00 35.59 115 PRO A CA 1
ATOM 884 C C . PRO A 1 115 ? 22.407 17.437 -19.731 1.00 35.59 115 PRO A C 1
ATOM 886 O O . PRO A 1 115 ? 22.933 17.715 -18.660 1.00 35.59 115 PRO A O 1
ATOM 889 N N . LYS A 1 116 ? 23.069 16.768 -20.693 1.00 41.62 116 LYS A N 1
ATOM 890 C CA . LYS A 1 116 ? 24.384 16.083 -20.668 1.00 41.62 116 LYS A CA 1
ATOM 891 C C . LYS A 1 116 ? 25.272 16.331 -19.428 1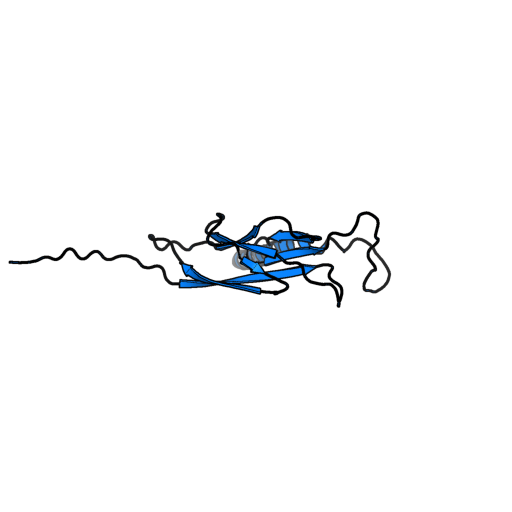.00 41.62 116 LYS A C 1
ATOM 893 O O . LYS A 1 116 ? 25.911 17.372 -19.349 1.00 41.62 116 LYS A O 1
ATOM 898 N N . THR A 1 117 ? 25.392 15.326 -18.552 1.00 39.44 117 THR A N 1
ATOM 899 C CA . THR A 1 117 ? 26.599 14.838 -17.825 1.00 39.44 117 THR A CA 1
ATOM 900 C C . THR A 1 117 ? 26.245 14.321 -16.419 1.00 39.44 117 THR A C 1
ATOM 902 O O . THR A 1 117 ? 25.515 14.965 -15.676 1.00 39.44 117 THR A O 1
ATOM 905 N N . ASN A 1 118 ? 26.809 13.156 -16.062 1.00 35.12 118 ASN A N 1
ATOM 906 C CA . ASN A 1 118 ? 26.829 12.493 -14.739 1.00 35.12 118 ASN A CA 1
ATOM 907 C C . ASN A 1 118 ? 25.771 11.391 -14.493 1.00 35.12 118 ASN A C 1
ATOM 909 O O . ASN A 1 118 ? 24.694 11.585 -13.931 1.00 35.12 118 ASN A O 1
ATOM 913 N N . ILE A 1 119 ? 26.164 10.176 -14.894 1.00 41.16 119 ILE A N 1
ATOM 914 C CA . ILE A 1 119 ? 25.423 8.905 -14.886 1.00 41.16 119 ILE A CA 1
ATOM 915 C C . ILE A 1 119 ? 25.515 8.231 -13.499 1.00 41.16 119 ILE A C 1
ATOM 917 O O . ILE A 1 119 ? 26.152 7.197 -13.336 1.00 41.16 119 ILE A O 1
ATOM 921 N N . LEU A 1 120 ? 24.896 8.819 -12.469 1.00 36.31 120 LEU A N 1
ATOM 922 C CA . LEU A 1 120 ? 24.773 8.148 -11.156 1.00 36.31 120 LEU A CA 1
ATOM 923 C C . LEU A 1 120 ? 23.441 8.396 -10.421 1.00 36.31 120 LEU A C 1
ATOM 925 O O . LEU A 1 120 ? 23.180 7.792 -9.385 1.00 36.31 120 LEU A O 1
ATOM 929 N N . PHE A 1 121 ? 22.556 9.245 -10.949 1.00 38.28 121 PHE A N 1
ATOM 930 C CA . PHE A 1 121 ? 21.382 9.719 -10.201 1.00 38.28 121 PHE A CA 1
ATOM 931 C C . PHE A 1 121 ? 20.095 8.893 -10.378 1.00 38.28 121 PHE A C 1
ATOM 933 O O . PHE A 1 121 ? 19.130 9.125 -9.654 1.00 38.28 121 PHE A O 1
ATOM 940 N N . GLY A 1 122 ? 20.073 7.893 -11.267 1.00 40.19 122 GLY A N 1
ATOM 941 C CA . GLY A 1 122 ? 18.855 7.129 -11.593 1.00 40.19 122 GLY A CA 1
ATOM 942 C C . GLY A 1 122 ? 18.300 6.233 -10.474 1.00 40.19 122 GLY A C 1
ATOM 943 O O . GLY A 1 122 ? 17.138 5.855 -10.532 1.00 40.19 122 GLY A O 1
ATOM 944 N N . ILE A 1 123 ? 19.093 5.917 -9.443 1.00 42.31 123 ILE A N 1
ATOM 945 C CA . ILE A 1 123 ? 18.686 5.041 -8.320 1.00 42.31 123 ILE A CA 1
ATOM 946 C C . ILE A 1 123 ? 18.677 5.813 -6.979 1.00 42.31 123 ILE A C 1
ATOM 948 O O . ILE A 1 123 ? 18.121 5.363 -5.978 1.00 42.31 123 ILE A O 1
ATOM 952 N N . ALA A 1 124 ? 19.228 7.032 -6.944 1.00 39.69 124 ALA A N 1
ATOM 953 C CA . ALA A 1 124 ? 19.450 7.777 -5.702 1.00 39.69 124 ALA A CA 1
ATOM 954 C C . ALA A 1 124 ? 18.179 8.403 -5.088 1.00 39.69 124 ALA A C 1
ATOM 956 O O . ALA A 1 124 ? 18.180 8.742 -3.906 1.00 39.69 124 ALA A O 1
ATOM 957 N N . LEU A 1 125 ? 17.077 8.543 -5.835 1.00 42.84 125 LEU A N 1
ATOM 958 C CA . LEU A 1 125 ? 15.885 9.242 -5.330 1.00 42.84 125 LEU A CA 1
ATOM 959 C C . LEU A 1 125 ? 15.106 8.459 -4.256 1.00 42.84 125 LEU A C 1
ATOM 961 O O . LEU A 1 125 ? 14.498 9.076 -3.382 1.00 42.84 125 LEU A O 1
ATOM 965 N N . ILE A 1 126 ? 15.158 7.122 -4.252 1.00 45.34 126 ILE A N 1
ATOM 966 C CA . ILE A 1 126 ? 14.329 6.303 -3.345 1.00 45.34 126 ILE A CA 1
ATOM 967 C C . ILE A 1 126 ? 14.872 6.327 -1.908 1.00 45.34 126 ILE A C 1
ATOM 969 O O . ILE A 1 126 ? 14.101 6.473 -0.956 1.00 45.34 126 ILE A O 1
ATOM 973 N N . VAL A 1 127 ? 16.199 6.283 -1.733 1.00 44.25 127 VAL A N 1
ATOM 974 C CA . VAL A 1 127 ? 16.808 6.442 -0.402 1.00 44.25 127 VAL A CA 1
ATOM 975 C C . VAL A 1 127 ? 16.553 7.854 0.125 1.00 44.25 127 VAL A C 1
ATOM 977 O O . VAL A 1 127 ? 16.234 8.000 1.302 1.00 44.25 127 VAL A O 1
ATOM 980 N N . ILE A 1 128 ? 16.605 8.885 -0.730 1.00 47.28 128 ILE A N 1
ATOM 981 C CA . ILE A 1 128 ? 16.447 10.282 -0.306 1.00 47.28 128 ILE A CA 1
ATOM 982 C C . ILE A 1 128 ? 15.017 10.591 0.150 1.00 47.28 128 ILE A C 1
ATOM 984 O O . ILE A 1 128 ? 14.883 11.315 1.124 1.00 47.28 128 ILE A O 1
ATOM 988 N N . ILE A 1 129 ? 13.950 10.043 -0.443 1.00 47.34 129 ILE A N 1
ATOM 989 C CA . ILE A 1 129 ? 12.576 10.349 0.014 1.00 47.34 129 ILE A CA 1
ATOM 990 C C . ILE A 1 129 ? 12.307 9.744 1.406 1.00 47.34 129 ILE A C 1
ATOM 992 O O . ILE A 1 129 ? 11.852 10.448 2.311 1.00 47.34 129 ILE A O 1
ATOM 996 N N . GLY A 1 130 ? 12.667 8.473 1.627 1.00 47.50 130 GLY A N 1
ATOM 997 C CA . GLY A 1 130 ? 12.549 7.830 2.943 1.00 47.50 130 GLY A CA 1
ATOM 998 C C . GLY A 1 130 ? 13.464 8.458 4.005 1.00 47.50 130 GLY A C 1
ATOM 999 O O . GLY A 1 130 ? 13.029 8.717 5.132 1.00 47.50 130 GLY A O 1
ATOM 1000 N N . TYR A 1 131 ? 14.717 8.778 3.647 1.00 47.00 131 TYR A N 1
ATOM 1001 C CA . TYR A 1 131 ? 15.617 9.522 4.535 1.00 47.00 131 TYR A CA 1
ATOM 1002 C C . TYR A 1 131 ? 15.135 10.951 4.789 1.00 47.00 131 TYR A C 1
ATOM 1004 O O . TYR A 1 131 ? 15.218 11.393 5.929 1.00 47.00 131 TYR A O 1
ATOM 1012 N N . ALA A 1 132 ? 14.614 11.673 3.796 1.00 46.84 132 ALA A N 1
ATOM 1013 C CA . ALA A 1 132 ? 14.155 13.054 3.951 1.00 46.84 132 ALA A CA 1
ATOM 1014 C C . ALA A 1 132 ? 12.986 13.140 4.935 1.00 46.84 132 ALA A C 1
ATOM 1016 O O . ALA A 1 132 ? 13.017 13.987 5.825 1.00 46.84 132 ALA A O 1
ATOM 1017 N N . VAL A 1 133 ? 12.013 12.223 4.864 1.00 52.31 133 VAL A N 1
ATOM 1018 C CA . VAL A 1 133 ? 10.910 12.153 5.842 1.00 52.31 133 VAL A CA 1
ATOM 1019 C C . VAL A 1 133 ? 11.441 11.859 7.253 1.00 52.31 133 VAL A C 1
ATOM 1021 O O . VAL A 1 133 ? 11.072 12.540 8.216 1.00 52.31 133 VAL A O 1
ATOM 1024 N N . LYS A 1 134 ? 12.362 10.895 7.397 1.00 47.16 134 LYS A N 1
ATOM 1025 C CA . LYS A 1 134 ? 12.984 10.560 8.692 1.00 47.16 134 LYS A CA 1
ATOM 1026 C C . LYS A 1 134 ? 13.813 11.724 9.261 1.00 47.16 134 LYS A C 1
ATOM 1028 O O . LYS A 1 134 ? 13.707 12.033 10.449 1.00 47.16 134 LYS A O 1
ATOM 1033 N N . VAL A 1 135 ? 14.615 12.387 8.429 1.00 51.84 135 VAL A N 1
ATOM 1034 C CA . VAL A 1 135 ? 15.464 13.534 8.793 1.00 51.84 135 VAL A CA 1
ATOM 1035 C C . VAL A 1 135 ? 14.613 14.747 9.164 1.00 51.84 135 VAL A C 1
ATOM 1037 O O . VAL A 1 135 ? 14.882 15.371 10.189 1.00 51.84 135 VAL A O 1
ATOM 1040 N N . PHE A 1 136 ? 13.555 15.048 8.407 1.00 53.91 136 PHE A N 1
ATOM 1041 C CA . PHE A 1 136 ? 12.651 16.165 8.689 1.00 53.91 136 PHE A CA 1
ATOM 1042 C C . PHE A 1 136 ? 11.947 16.007 10.046 1.00 53.91 136 PHE A C 1
ATOM 1044 O O . PHE A 1 136 ? 11.921 16.940 10.857 1.00 53.91 136 PHE A O 1
ATOM 1051 N N . ASN A 1 137 ? 11.460 14.800 10.352 1.00 53.34 137 ASN A N 1
ATOM 1052 C CA . ASN A 1 137 ? 10.861 14.497 11.653 1.00 53.34 137 ASN A CA 1
ATOM 1053 C C . ASN A 1 137 ? 11.878 14.619 12.803 1.00 53.34 137 ASN A C 1
ATOM 1055 O O . ASN A 1 137 ? 11.554 15.171 13.859 1.00 53.34 137 ASN A O 1
ATOM 1059 N N . ASN A 1 138 ? 13.127 14.184 12.603 1.00 49.94 138 ASN A N 1
ATOM 1060 C CA . ASN A 1 138 ? 14.188 14.350 13.600 1.00 49.94 138 ASN A CA 1
ATOM 1061 C C . ASN A 1 138 ? 14.615 15.820 13.791 1.00 49.94 138 ASN A C 1
ATOM 1063 O O . ASN A 1 138 ? 14.879 16.229 14.925 1.00 49.94 138 ASN A O 1
ATOM 1067 N N . GLN A 1 139 ? 14.637 16.644 12.738 1.00 49.88 139 GLN A N 1
ATOM 1068 C CA . GLN A 1 139 ? 14.952 18.074 12.860 1.00 49.88 139 GLN A CA 1
ATOM 1069 C C . GLN A 1 139 ? 13.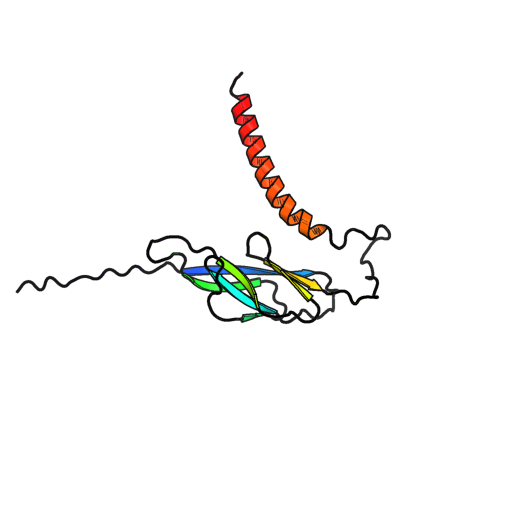900 18.839 13.674 1.00 49.88 139 GLN A C 1
ATOM 1071 O O . GLN A 1 139 ? 14.268 19.635 14.541 1.00 49.88 139 GLN A O 1
ATOM 1076 N N . ARG A 1 140 ? 12.601 18.548 13.495 1.00 55.41 140 ARG A N 1
ATOM 1077 C CA . ARG A 1 140 ? 11.535 19.121 14.345 1.00 55.41 140 ARG A CA 1
ATOM 1078 C C . ARG A 1 140 ? 11.743 18.797 15.828 1.00 55.41 140 ARG A C 1
ATOM 1080 O O . ARG A 1 140 ? 11.625 19.684 16.672 1.00 55.41 140 ARG A O 1
ATOM 1087 N N . ARG A 1 141 ? 12.115 17.551 16.152 1.00 59.53 141 ARG A N 1
ATOM 1088 C CA . ARG A 1 141 ? 12.415 17.132 17.535 1.00 59.53 141 ARG A CA 1
ATOM 1089 C C . ARG A 1 141 ? 13.585 17.915 18.127 1.00 59.53 141 ARG A C 1
ATOM 1091 O O . ARG A 1 141 ? 13.475 18.410 19.245 1.00 59.53 141 ARG A O 1
ATOM 1098 N N . MET A 1 142 ? 14.678 18.082 17.380 1.00 54.84 142 MET A N 1
ATOM 1099 C CA . MET A 1 142 ? 15.833 18.854 17.850 1.00 54.84 142 MET A CA 1
ATOM 1100 C C . MET A 1 142 ? 15.520 20.339 18.036 1.00 54.84 142 MET A C 1
ATOM 1102 O O . MET A 1 142 ? 15.979 20.927 19.012 1.00 54.84 142 MET A O 1
ATOM 1106 N N . ASN A 1 143 ? 14.719 20.943 17.156 1.00 56.81 143 ASN A N 1
ATOM 1107 C CA . ASN A 1 143 ? 14.322 22.346 17.295 1.00 56.81 143 ASN A CA 1
ATOM 1108 C C . ASN A 1 143 ? 13.457 22.567 18.545 1.00 56.81 143 ASN A C 1
ATOM 1110 O O . ASN A 1 143 ? 13.646 23.556 19.253 1.00 56.81 143 ASN A O 1
ATOM 1114 N N . ASN A 1 144 ? 12.596 21.605 18.888 1.00 58.06 144 ASN A N 1
ATOM 1115 C CA . ASN A 1 144 ? 11.832 21.640 20.136 1.00 58.06 144 ASN A CA 1
ATOM 1116 C C . ASN A 1 144 ? 12.733 21.429 21.368 1.00 58.06 144 ASN A C 1
ATOM 1118 O O . ASN A 1 144 ? 12.599 22.155 22.347 1.00 58.06 144 ASN A O 1
ATOM 1122 N N . ILE A 1 145 ? 13.715 20.520 21.313 1.00 57.69 145 ILE A N 1
ATOM 1123 C CA . ILE A 1 145 ? 14.681 20.302 22.410 1.00 57.69 145 ILE A CA 1
ATOM 1124 C C . ILE A 1 145 ? 15.588 21.524 22.620 1.00 57.69 145 ILE A C 1
ATOM 1126 O O . ILE A 1 145 ? 15.874 21.886 23.760 1.00 57.69 145 ILE A O 1
ATOM 1130 N N . LYS A 1 146 ? 16.026 22.191 21.544 1.00 55.94 146 LYS A N 1
ATOM 1131 C CA . LYS A 1 146 ? 16.803 23.437 21.625 1.00 55.94 146 LYS A CA 1
ATOM 1132 C C . LYS A 1 146 ? 15.976 24.579 22.221 1.00 55.94 146 LYS A C 1
ATOM 1134 O O . LYS A 1 146 ? 16.506 25.307 23.054 1.00 55.94 146 LYS A O 1
ATOM 1139 N N . LYS A 1 147 ? 14.682 24.684 21.884 1.00 56.41 147 LYS A N 1
ATOM 1140 C CA . LYS A 1 147 ? 13.750 25.619 22.542 1.00 56.41 147 LYS A CA 1
ATOM 1141 C C . LYS A 1 147 ? 13.626 25.353 24.045 1.00 56.41 147 LYS A C 1
ATOM 1143 O O . LYS A 1 147 ? 13.650 26.299 24.815 1.00 56.41 147 LYS A O 1
ATOM 1148 N N . ILE A 1 148 ? 13.559 24.090 24.471 1.00 56.50 148 ILE A N 1
ATOM 1149 C CA . ILE A 1 148 ? 13.447 23.728 25.896 1.00 56.50 148 ILE A CA 1
ATOM 1150 C C . ILE A 1 148 ? 14.772 23.964 26.647 1.00 56.50 148 ILE A C 1
ATOM 1152 O O . ILE A 1 148 ? 14.766 24.446 27.776 1.00 56.50 148 ILE A O 1
ATOM 1156 N N . LYS A 1 149 ? 15.926 23.678 26.027 1.00 55.59 149 LYS A N 1
ATOM 1157 C CA . LYS A 1 149 ? 17.248 23.950 26.626 1.00 55.59 149 LYS A CA 1
ATOM 1158 C C . LYS A 1 149 ? 17.588 25.445 26.694 1.00 55.59 149 LYS A C 1
ATOM 1160 O O . LYS A 1 149 ? 18.319 25.840 27.593 1.00 55.59 149 LYS A O 1
ATOM 1165 N N . GLY A 1 150 ? 17.042 26.265 25.794 1.00 54.62 150 GLY A N 1
ATOM 1166 C CA . GLY A 1 150 ? 17.187 27.726 25.806 1.00 54.62 150 GLY A CA 1
ATOM 1167 C C . GLY A 1 150 ? 16.375 28.451 26.888 1.00 54.62 150 GLY A C 1
ATOM 1168 O O . GLY A 1 150 ? 16.542 29.652 27.037 1.00 54.62 150 GLY A O 1
ATOM 1169 N N . ILE A 1 151 ? 15.527 27.742 27.644 1.00 53.84 151 ILE A N 1
ATOM 1170 C CA . ILE A 1 151 ? 14.726 28.296 28.755 1.00 53.84 15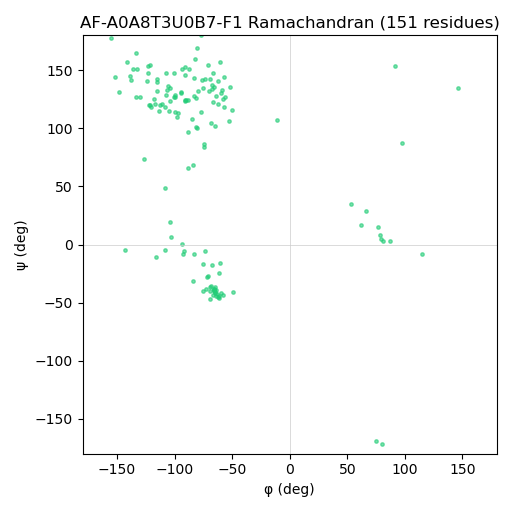1 ILE A CA 1
ATOM 1171 C C . ILE A 1 151 ? 15.445 28.121 30.117 1.00 53.84 151 ILE A C 1
ATOM 1173 O O . ILE A 1 151 ? 14.948 28.552 31.150 1.00 53.84 151 ILE A O 1
ATOM 1177 N N . LYS A 1 152 ? 16.648 27.523 30.149 1.00 54.31 152 LYS A N 1
ATOM 1178 C CA . LYS A 1 152 ? 17.489 27.403 31.361 1.00 54.31 152 LYS A CA 1
ATOM 1179 C C . LYS A 1 152 ? 18.727 28.311 31.337 1.00 54.31 152 LYS A C 1
ATOM 1181 O O . LYS A 1 152 ? 19.836 27.852 31.616 1.00 54.31 152 LYS A O 1
ATOM 1186 N N . ARG A 1 153 ? 18.554 29.592 31.022 1.00 47.41 153 ARG A N 1
ATOM 1187 C CA . ARG A 1 153 ? 19.534 30.618 31.389 1.00 47.41 153 ARG A CA 1
ATOM 1188 C C . ARG A 1 153 ? 18.833 31.840 31.940 1.00 47.41 153 ARG A C 1
ATOM 1190 O O . ARG A 1 153 ? 17.820 32.226 31.324 1.00 47.41 153 ARG A O 1
#

Nearest PDB structures (foldseek):
  4pbx-assembly1_A  TM=5.089E-01  e=4.501E+00  Homo sapiens

Radius of gyration: 23.16 Å; Cα contacts (8 Å, |Δi|>4): 204; chains: 1; bounding box: 71×42×59 Å

Foldseek 3Di:
DPPPDDDDDADDFDWDKAKAFEAEAPDDPPRFDWWWWKAKAKQNHTDDDIDIDGPDGMDIDGGDGQADSVRHGIQMAMDTDDDTPQWDWDAAPSRRYIYTYGHDPPPDDDPDPDDDDDPDCRPVVRCCVNVVVVVVVVVVVVVVVVVVVVVPD

Mean predicted aligned error: 14.01 Å

Secondary structure (DSSP, 8-state):
------------PPEEEEEEEEEEES--TTPPPPEEEEEEEETTEEEEEEEEEES-SEEEEEEEESB-TTSPBP-EEEEE-S--TTEEEEE-TTS-EEEEEEPPPTT------SSS--TTTTTHHHHHHHHHHHHHHHHHHHHHHHHHHTT--

pLDDT: mean 74.51, std 21.56, range [33.03, 98.0]

Sequence (153 aa):
DGNDGDYVVTYVSPKIDATFKLVYQGIGGDDEKPKVNIRLTRNGLAFGDVVTVNGEYEYIFKGIDKTDEKEKLYKYGVEVVGEVTGYDATISADGNTVILTKKIEKGKILPYAGPKTNILFGIALIVIIGYAVKVFNNQRRMNNIKKIKGIKR

Solvent-accessible surface area (backbone atoms only — not comparable to full-atom values): 9591 Å² total; per-residue (Å²): 135,83,82,79,72,83,79,82,86,76,89,75,57,59,66,39,70,48,72,34,37,41,45,80,39,86,69,56,98,86,56,82,61,59,60,41,38,33,30,43,19,51,71,84,35,86,39,86,67,80,43,79,43,73,59,62,54,61,50,70,53,66,74,38,65,42,31,48,98,81,70,46,72,62,49,68,32,56,45,74,57,78,85,40,81,65,37,48,79,46,64,42,97,82,26,46,33,43,38,35,36,51,60,72,60,94,87,60,81,79,85,77,89,77,79,95,83,80,97,69,64,92,71,53,61,64,62,47,56,61,46,47,56,53,51,54,58,51,49,54,53,49,55,52,51,51,56,59,60,66,69,75,118